Protein AF-A0A1D7XXB0-F1 (afdb_monomer_lite)

Structure (mmCIF, N/CA/C/O backbone):
data_AF-A0A1D7XXB0-F1
#
_entry.id   AF-A0A1D7XXB0-F1
#
loop_
_atom_site.group_PDB
_atom_site.id
_atom_site.type_symbol
_atom_site.label_atom_id
_atom_site.label_alt_id
_atom_site.label_comp_id
_atom_site.label_asym_id
_atom_site.label_entity_id
_atom_site.label_seq_id
_atom_site.pdbx_PDB_ins_code
_atom_site.Cartn_x
_atom_site.Cartn_y
_atom_site.Cartn_z
_atom_site.occupancy
_atom_site.B_iso_or_equiv
_atom_site.auth_seq_id
_atom_site.auth_comp_id
_atom_site.auth_asym_id
_atom_site.auth_atom_id
_atom_site.pdbx_PDB_model_num
ATOM 1 N N . MET A 1 1 ? -14.570 2.332 -33.458 1.00 44.62 1 MET A N 1
ATOM 2 C CA . MET A 1 1 ? -15.406 2.562 -32.260 1.00 44.62 1 MET A CA 1
ATOM 3 C C . MET A 1 1 ? -14.605 2.139 -31.042 1.00 44.62 1 MET A C 1
ATOM 5 O O . MET A 1 1 ? -14.325 0.959 -30.887 1.00 44.62 1 MET A O 1
ATOM 9 N N . SER A 1 2 ? -14.139 3.103 -30.255 1.00 50.50 2 SER A N 1
ATOM 10 C CA . SER A 1 2 ? -13.411 2.887 -29.003 1.00 50.50 2 SER A CA 1
ATOM 11 C C . SER A 1 2 ? -14.417 2.589 -27.889 1.00 50.50 2 SER A C 1
ATOM 13 O O . SER A 1 2 ? -15.099 3.486 -27.404 1.00 50.50 2 SER A O 1
ATOM 15 N N . ASN A 1 3 ? -14.539 1.315 -27.508 1.00 53.56 3 ASN A N 1
ATOM 16 C CA . ASN A 1 3 ? -15.295 0.906 -26.324 1.00 53.56 3 ASN A CA 1
ATOM 17 C C . ASN A 1 3 ? -14.602 1.469 -25.076 1.00 53.56 3 ASN A C 1
ATOM 19 O O . ASN A 1 3 ? -13.497 1.052 -24.738 1.00 53.56 3 ASN A O 1
ATOM 23 N N . ALA A 1 4 ? -15.259 2.402 -24.388 1.00 58.47 4 ALA A N 1
ATOM 24 C CA . ALA A 1 4 ? -14.749 3.153 -23.237 1.00 58.47 4 ALA A CA 1
ATOM 25 C C . ALA A 1 4 ? -14.601 2.331 -21.932 1.00 58.47 4 ALA A C 1
ATOM 27 O O . ALA A 1 4 ? -14.748 2.871 -20.841 1.00 58.47 4 ALA A O 1
ATOM 28 N N . GLY A 1 5 ? -14.321 1.029 -22.025 1.00 63.06 5 GLY A N 1
ATOM 29 C CA . GLY A 1 5 ? -14.207 0.134 -20.866 1.00 63.06 5 GLY A CA 1
ATOM 30 C C . GLY A 1 5 ? -13.043 -0.855 -20.916 1.00 63.06 5 GLY A C 1
ATOM 31 O O . GLY A 1 5 ? -12.730 -1.459 -19.897 1.00 63.06 5 GLY A O 1
ATOM 32 N N . PHE A 1 6 ? -12.372 -1.008 -22.061 1.00 65.50 6 PHE A N 1
ATOM 33 C CA . PHE A 1 6 ? -11.232 -1.915 -22.200 1.00 65.50 6 PHE A CA 1
ATOM 34 C C . PHE A 1 6 ? -9.999 -1.149 -22.670 1.00 65.50 6 PHE A C 1
ATOM 36 O O . PHE A 1 6 ? -10.067 -0.351 -23.606 1.00 65.50 6 PHE A O 1
ATOM 43 N N . ALA A 1 7 ? -8.866 -1.387 -22.006 1.00 64.75 7 ALA A N 1
ATOM 44 C CA . ALA A 1 7 ? -7.593 -0.795 -22.390 1.00 64.75 7 ALA A CA 1
ATOM 45 C C . ALA A 1 7 ? -7.227 -1.217 -23.823 1.00 64.75 7 ALA A C 1
ATOM 47 O O . ALA A 1 7 ? -7.307 -2.393 -24.178 1.00 64.75 7 ALA A O 1
ATOM 48 N N . CYS A 1 8 ? -6.812 -0.250 -24.643 1.00 78.12 8 CYS A N 1
ATOM 49 C CA . CYS A 1 8 ? -6.265 -0.507 -25.971 1.00 78.12 8 CYS A CA 1
ATOM 50 C C . CYS A 1 8 ? -4.970 -1.342 -25.881 1.00 78.12 8 CYS A C 1
ATOM 52 O O . CYS A 1 8 ? -4.293 -1.289 -24.855 1.00 78.12 8 CYS A O 1
ATOM 54 N N . GLU A 1 9 ? -4.565 -2.073 -26.928 1.00 77.06 9 GLU A N 1
ATOM 55 C CA . GLU A 1 9 ? -3.335 -2.896 -26.879 1.00 77.06 9 GLU A CA 1
ATOM 56 C C . GLU A 1 9 ? -2.089 -2.086 -26.485 1.00 77.06 9 GLU A C 1
ATOM 58 O O . GLU A 1 9 ? -1.284 -2.529 -25.668 1.00 77.06 9 GLU A O 1
ATOM 63 N N . VAL A 1 10 ? -1.979 -0.852 -26.986 1.00 76.38 10 VAL A N 1
ATOM 64 C CA . VAL A 1 10 ? -0.898 0.084 -26.633 1.00 76.38 10 VAL A CA 1
ATOM 65 C C . VAL A 1 10 ? -0.953 0.472 -25.153 1.00 76.38 10 VAL A C 1
ATOM 67 O O . VAL A 1 10 ? 0.070 0.529 -24.476 1.00 76.38 10 VAL A O 1
ATOM 70 N N . CYS A 1 11 ? -2.157 0.713 -24.640 1.00 76.12 11 CYS A N 1
ATOM 71 C CA . CYS A 1 11 ? -2.415 1.062 -23.251 1.00 76.12 11 CYS A CA 1
ATOM 72 C C . CYS A 1 11 ? -2.016 -0.102 -22.330 1.00 76.12 11 CYS A C 1
ATOM 74 O O . CYS A 1 11 ? -1.400 0.109 -21.293 1.00 76.12 11 CYS A O 1
ATOM 76 N N . LYS A 1 12 ? -2.315 -1.337 -22.751 1.00 74.38 12 LYS A N 1
ATOM 77 C CA . LYS A 1 12 ? -1.978 -2.573 -22.042 1.00 74.38 12 LYS A CA 1
ATOM 78 C C . LYS A 1 12 ? -0.474 -2.846 -22.021 1.00 74.38 12 LYS A C 1
ATOM 80 O O . LYS A 1 12 ? 0.058 -3.228 -20.988 1.00 74.38 12 LYS A O 1
ATOM 85 N N . ALA A 1 13 ? 0.227 -2.591 -23.126 1.00 75.81 13 ALA A N 1
ATOM 86 C CA . ALA A 1 13 ? 1.679 -2.763 -23.213 1.00 75.81 13 ALA A CA 1
ATOM 87 C C . ALA A 1 13 ? 2.469 -1.803 -22.301 1.00 75.81 13 ALA A C 1
ATOM 89 O O . ALA A 1 13 ? 3.610 -2.091 -21.948 1.00 75.81 13 ALA A O 1
ATOM 90 N N . LYS A 1 14 ? 1.867 -0.668 -21.925 1.00 76.06 14 LYS A N 1
ATOM 91 C CA . LYS A 1 14 ? 2.457 0.326 -21.016 1.00 76.06 14 LYS A CA 1
ATOM 92 C C . LYS A 1 14 ? 2.095 0.125 -19.541 1.00 76.06 14 LYS A C 1
ATOM 94 O O . LYS A 1 14 ? 2.556 0.897 -18.701 1.00 76.06 14 LYS A O 1
ATOM 99 N N . GLN A 1 15 ? 1.268 -0.867 -19.218 1.00 77.38 15 GLN A N 1
ATOM 100 C CA . GLN A 1 15 ? 0.913 -1.164 -17.834 1.00 77.38 15 GLN A CA 1
ATOM 101 C C . GLN A 1 15 ? 2.065 -1.875 -17.102 1.00 77.38 15 GLN A C 1
ATOM 103 O O . GLN A 1 15 ? 2.877 -2.560 -17.730 1.00 77.38 15 GLN A O 1
ATOM 108 N N . PRO A 1 16 ? 2.153 -1.723 -15.769 1.00 75.88 16 PRO A N 1
ATOM 109 C CA . PRO A 1 16 ? 3.153 -2.413 -14.967 1.00 75.88 16 PRO A CA 1
ATOM 110 C C . PRO A 1 16 ? 3.037 -3.932 -15.103 1.00 75.88 16 PRO A C 1
ATOM 112 O O . PRO A 1 16 ? 1.948 -4.492 -14.969 1.00 75.88 16 PRO A O 1
ATOM 115 N N . LYS A 1 17 ? 4.185 -4.599 -15.276 1.00 72.75 17 LYS A N 1
ATOM 116 C CA . LYS A 1 17 ? 4.263 -6.065 -15.294 1.00 72.75 17 LYS A CA 1
ATOM 117 C C . LYS A 1 17 ? 3.684 -6.671 -14.012 1.00 72.75 17 LYS A C 1
ATOM 119 O O . LYS A 1 17 ? 4.131 -6.318 -12.923 1.00 72.75 17 LYS A O 1
ATOM 124 N N . GLY A 1 18 ? 2.720 -7.579 -14.144 1.00 73.88 18 GLY A N 1
ATOM 125 C CA . GLY A 1 18 ? 2.002 -8.229 -13.041 1.00 73.88 18 GLY A CA 1
ATOM 126 C C . GLY A 1 18 ? 0.704 -7.534 -12.607 1.00 73.88 18 GLY A C 1
ATOM 127 O O . GLY A 1 18 ? -0.076 -8.132 -11.870 1.00 73.88 18 GLY A O 1
ATOM 128 N N . PHE A 1 19 ? 0.447 -6.309 -13.073 1.00 73.19 19 PHE A N 1
ATOM 129 C CA . PHE A 1 19 ? -0.788 -5.557 -12.813 1.00 73.19 19 PHE A CA 1
ATOM 130 C C . PHE A 1 19 ? -1.452 -5.077 -14.113 1.00 73.19 19 PHE A C 1
ATOM 132 O O . PHE A 1 19 ? -2.293 -4.169 -14.104 1.00 73.19 19 PHE A O 1
ATOM 139 N N . GLU A 1 20 ? -1.102 -5.699 -15.244 1.00 73.81 20 GLU A N 1
ATOM 140 C CA . GLU A 1 20 ? -1.743 -5.426 -16.520 1.00 73.81 20 GLU A CA 1
ATOM 141 C C . GLU A 1 20 ? -3.249 -5.703 -16.404 1.00 73.81 20 GLU A C 1
ATOM 143 O O . GLU A 1 20 ? -3.688 -6.712 -15.851 1.00 73.81 20 GLU A O 1
ATOM 148 N N . ASN A 1 21 ? -4.063 -4.814 -16.962 1.00 72.25 21 ASN A N 1
ATOM 149 C CA . ASN A 1 21 ? -5.526 -4.773 -16.891 1.00 72.25 21 ASN A CA 1
ATOM 150 C C . ASN A 1 21 ? -6.131 -4.381 -15.525 1.00 72.25 21 ASN A C 1
ATOM 152 O O . ASN A 1 21 ? -7.342 -4.174 -15.476 1.00 72.25 21 ASN A O 1
ATOM 156 N N . LEU A 1 22 ? -5.343 -4.224 -14.451 1.00 73.44 22 LEU A N 1
ATOM 157 C CA . LEU A 1 22 ? -5.843 -3.718 -13.161 1.00 73.44 22 LEU A CA 1
ATOM 158 C C . LEU A 1 22 ? -5.691 -2.196 -13.045 1.00 73.44 22 LEU A C 1
ATOM 160 O O . LEU A 1 22 ? -6.599 -1.504 -12.588 1.00 73.44 22 LEU A O 1
ATOM 164 N N . THR A 1 23 ? -4.541 -1.665 -13.460 1.00 70.44 23 THR A N 1
ATOM 165 C CA . THR A 1 23 ? -4.211 -0.243 -13.299 1.00 70.44 23 THR A CA 1
ATOM 166 C C . THR A 1 23 ? -4.415 0.519 -14.601 1.00 70.44 23 THR A C 1
ATOM 168 O O . THR A 1 23 ? -3.922 0.116 -15.650 1.00 70.44 23 THR A O 1
ATOM 171 N N . HIS A 1 24 ? -5.106 1.650 -14.556 1.00 69.88 24 HIS A N 1
ATOM 172 C CA . HIS A 1 24 ? -5.186 2.580 -15.680 1.00 69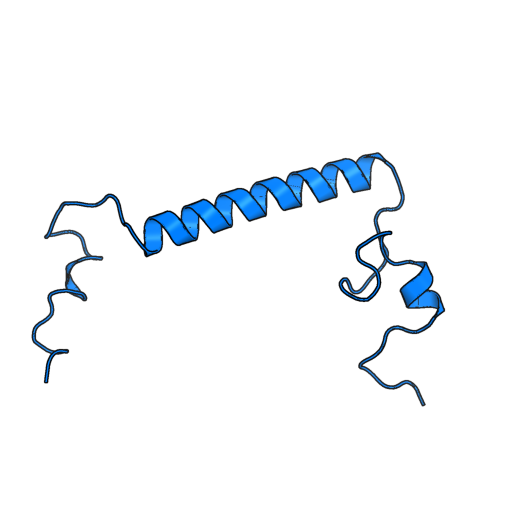.88 24 HIS A CA 1
ATOM 173 C C . HIS A 1 24 ? -3.977 3.526 -15.650 1.00 69.88 24 HIS A C 1
ATOM 175 O O . HIS A 1 24 ? -3.625 4.033 -14.590 1.00 69.88 24 HIS A O 1
ATOM 181 N N . GLY A 1 25 ? -3.357 3.774 -16.807 1.00 68.31 25 GLY A N 1
ATOM 182 C CA . GLY A 1 25 ? -2.222 4.694 -16.935 1.00 68.31 25 GLY A CA 1
ATOM 183 C C . GLY A 1 25 ? -0.878 4.014 -17.193 1.00 68.31 25 GLY A C 1
ATOM 184 O O . GLY A 1 25 ? -0.781 2.790 -17.287 1.00 68.31 25 GLY A O 1
ATOM 185 N N . GLU A 1 26 ? 0.146 4.844 -17.377 1.00 73.69 26 GLU A N 1
ATOM 186 C CA . GLU A 1 26 ? 1.523 4.399 -17.586 1.00 73.69 26 GLU A CA 1
ATOM 187 C C . GLU A 1 26 ? 2.105 3.835 -16.286 1.00 73.69 26 GLU A C 1
ATOM 189 O O . GLU A 1 26 ? 1.919 4.403 -15.209 1.00 73.69 26 GLU A O 1
ATOM 194 N N . GLY A 1 27 ? 2.760 2.679 -16.389 1.00 75.88 27 GLY A N 1
ATOM 195 C CA . GLY A 1 27 ? 3.418 2.033 -15.263 1.00 75.88 27 GLY A CA 1
ATOM 196 C C . GLY A 1 27 ? 4.724 2.716 -14.837 1.00 75.88 27 GLY A C 1
ATOM 197 O O . GLY A 1 27 ? 5.181 3.662 -15.478 1.00 75.88 27 GLY A O 1
ATOM 198 N N . PRO A 1 28 ? 5.355 2.210 -13.763 1.00 84.56 28 PRO A N 1
ATOM 199 C CA . PRO A 1 28 ? 6.671 2.650 -13.308 1.00 84.56 28 PRO A CA 1
ATOM 200 C C . PRO A 1 28 ? 7.693 2.566 -14.452 1.00 84.56 28 PRO A C 1
ATOM 202 O O . PRO A 1 28 ? 7.787 1.531 -15.115 1.00 84.56 28 PRO A O 1
ATOM 205 N N . GLN A 1 29 ? 8.458 3.634 -14.687 1.00 83.56 29 GLN A N 1
ATOM 206 C CA . GLN A 1 29 ? 9.399 3.708 -15.809 1.00 83.56 29 GLN A CA 1
ATOM 207 C C . GLN A 1 29 ? 10.805 3.223 -15.420 1.00 83.56 29 GLN A C 1
ATOM 209 O O . GLN A 1 29 ? 11.553 2.759 -16.281 1.00 83.56 29 GLN A O 1
ATOM 214 N N . GLY A 1 30 ? 11.163 3.280 -14.131 1.00 88.00 30 GLY A N 1
ATOM 215 C CA . GLY A 1 30 ? 12.468 2.844 -13.623 1.00 88.00 30 GLY A CA 1
ATOM 216 C C . GLY A 1 30 ? 12.433 2.067 -12.302 1.00 88.00 30 GLY A C 1
ATOM 217 O O . GLY A 1 30 ? 11.407 1.941 -11.637 1.00 88.00 30 GLY A O 1
ATOM 218 N N . ASN A 1 31 ? 13.598 1.555 -11.888 1.00 90.25 31 ASN A N 1
ATOM 219 C CA . ASN A 1 31 ? 13.747 0.754 -10.661 1.00 90.25 31 ASN A CA 1
ATOM 220 C C . ASN A 1 31 ? 13.319 1.509 -9.390 1.00 90.25 31 ASN A C 1
ATOM 222 O O . ASN A 1 31 ? 12.764 0.909 -8.471 1.00 90.25 31 ASN A O 1
ATOM 226 N N . ILE A 1 32 ? 13.574 2.820 -9.337 1.00 93.19 32 ILE A N 1
ATOM 227 C CA . ILE A 1 32 ? 13.173 3.671 -8.209 1.00 93.19 32 ILE A CA 1
ATOM 228 C C . ILE A 1 32 ? 11.651 3.790 -8.128 1.00 93.19 32 ILE A C 1
ATOM 230 O O . ILE A 1 32 ? 11.095 3.670 -7.039 1.00 93.19 32 ILE A O 1
ATOM 234 N N . ASP A 1 33 ? 10.973 3.934 -9.264 1.00 88.50 33 ASP A N 1
ATOM 235 C CA . ASP A 1 33 ? 9.513 4.016 -9.310 1.00 88.50 33 ASP A CA 1
ATOM 236 C C . ASP A 1 33 ? 8.881 2.726 -8.771 1.00 88.50 33 ASP A C 1
ATOM 238 O O . ASP A 1 33 ? 7.939 2.775 -7.980 1.00 88.50 33 ASP A O 1
ATOM 242 N N . TYR A 1 34 ? 9.449 1.565 -9.121 1.00 88.25 34 TYR A N 1
ATOM 243 C CA . TYR A 1 34 ? 9.031 0.277 -8.562 1.00 88.25 34 TYR A CA 1
ATOM 244 C C . TYR A 1 34 ? 9.263 0.197 -7.052 1.00 88.25 34 TYR A C 1
ATOM 246 O O . TYR A 1 34 ? 8.381 -0.257 -6.323 1.00 88.25 34 TYR A O 1
ATOM 254 N N . PHE A 1 35 ? 10.419 0.652 -6.564 1.00 93.56 35 PHE A N 1
ATOM 255 C CA . PHE A 1 35 ? 10.707 0.678 -5.130 1.00 93.56 35 PHE A CA 1
ATOM 256 C C . PHE A 1 35 ? 9.689 1.536 -4.363 1.00 93.56 35 PHE A C 1
ATOM 258 O O . PHE A 1 35 ? 9.120 1.084 -3.367 1.00 93.56 35 PHE A O 1
ATOM 265 N N . ILE A 1 36 ? 9.403 2.741 -4.864 1.00 93.50 36 ILE A N 1
ATOM 266 C CA . ILE A 1 36 ? 8.418 3.651 -4.270 1.00 93.50 36 ILE A CA 1
ATOM 267 C C . ILE A 1 36 ? 7.028 3.011 -4.297 1.00 93.50 36 ILE A C 1
ATOM 269 O O . ILE A 1 36 ? 6.377 2.936 -3.255 1.00 93.50 36 ILE A O 1
ATOM 273 N N . MET A 1 37 ? 6.598 2.493 -5.449 1.00 89.62 37 MET A N 1
ATOM 274 C CA . MET A 1 37 ? 5.297 1.843 -5.619 1.00 89.62 37 MET A CA 1
ATOM 275 C C . MET A 1 37 ? 5.093 0.703 -4.612 1.00 89.62 37 MET A C 1
ATOM 277 O O . MET A 1 37 ? 4.077 0.673 -3.917 1.00 89.62 37 MET A O 1
ATOM 281 N N . TYR A 1 38 ? 6.060 -0.211 -4.485 1.00 90.94 38 TYR A N 1
ATOM 282 C CA . TYR A 1 38 ? 5.952 -1.322 -3.537 1.00 90.94 38 TYR A CA 1
ATOM 283 C C . TYR A 1 38 ? 5.969 -0.846 -2.083 1.00 90.94 38 TYR A C 1
ATOM 285 O O . TYR A 1 38 ? 5.197 -1.356 -1.272 1.00 90.94 38 TYR A O 1
ATOM 293 N N . SER A 1 39 ? 6.785 0.158 -1.748 1.00 96.31 39 SER A N 1
ATOM 294 C CA . SER A 1 39 ? 6.801 0.727 -0.396 1.00 96.31 39 SER A CA 1
ATOM 295 C C . SER A 1 39 ? 5.446 1.340 -0.018 1.00 96.31 39 SER A C 1
ATOM 297 O O . SER A 1 39 ? 4.925 1.072 1.065 1.00 96.31 39 SER A O 1
ATOM 299 N N . ALA A 1 40 ? 4.820 2.078 -0.940 1.00 95.38 40 ALA A N 1
ATOM 300 C CA . ALA A 1 40 ? 3.502 2.665 -0.746 1.00 95.38 40 ALA A CA 1
ATOM 301 C C . ALA A 1 40 ? 2.427 1.581 -0.592 1.00 95.38 40 ALA A C 1
ATOM 303 O O . ALA A 1 40 ? 1.609 1.660 0.325 1.00 95.38 40 ALA A O 1
ATOM 304 N N . ALA A 1 41 ? 2.463 0.536 -1.427 1.00 93.44 41 ALA A N 1
ATOM 305 C CA . ALA A 1 41 ? 1.540 -0.593 -1.333 1.00 93.44 41 ALA A CA 1
ATOM 306 C C . ALA A 1 41 ? 1.623 -1.297 0.034 1.00 93.44 41 ALA A C 1
ATOM 308 O O . ALA A 1 41 ? 0.591 -1.605 0.631 1.00 93.44 41 ALA A O 1
ATOM 309 N N . VAL A 1 42 ? 2.834 -1.495 0.569 1.00 97.56 42 VAL A N 1
ATOM 310 C CA . VAL A 1 42 ? 3.043 -2.082 1.904 1.00 97.56 42 VAL A CA 1
ATOM 311 C C . VAL A 1 42 ? 2.482 -1.181 3.003 1.00 97.56 42 VAL A C 1
ATOM 313 O O . VAL A 1 42 ? 1.772 -1.668 3.885 1.00 97.56 42 VAL A O 1
ATOM 316 N N . ILE A 1 43 ? 2.755 0.127 2.948 1.00 98.12 43 ILE A N 1
ATOM 317 C CA . ILE A 1 43 ? 2.256 1.088 3.943 1.00 98.12 43 ILE A CA 1
ATOM 318 C C . ILE A 1 43 ? 0.726 1.108 3.943 1.00 98.12 43 ILE A C 1
ATOM 320 O O . ILE A 1 43 ? 0.120 0.981 5.004 1.00 98.12 43 ILE A O 1
ATOM 324 N N . VAL A 1 44 ? 0.098 1.217 2.769 1.00 97.88 44 VAL A N 1
ATOM 325 C CA . VAL A 1 44 ? -1.367 1.225 2.635 1.00 97.88 44 VAL A CA 1
ATOM 326 C C . VAL A 1 44 ? -1.977 -0.100 3.093 1.00 97.88 44 VAL A C 1
ATOM 328 O O . VAL A 1 44 ? -2.979 -0.105 3.803 1.00 97.88 44 VAL A O 1
ATOM 331 N N . GLY A 1 45 ? -1.363 -1.235 2.746 1.00 97.88 45 GLY A N 1
ATOM 332 C CA . GLY A 1 45 ? -1.810 -2.543 3.224 1.00 97.88 45 GLY A CA 1
ATOM 333 C C . GLY A 1 45 ? -1.775 -2.634 4.751 1.00 97.88 45 GLY A C 1
ATOM 334 O O . GLY A 1 45 ? -2.741 -3.070 5.377 1.00 97.88 45 GLY A O 1
ATOM 335 N N . TYR A 1 46 ? -0.698 -2.150 5.370 1.00 98.12 46 TYR A N 1
ATOM 336 C CA . TYR A 1 46 ? -0.566 -2.120 6.823 1.00 98.12 46 TYR A CA 1
ATOM 337 C C . TYR A 1 46 ? -1.582 -1.185 7.492 1.00 98.12 46 TYR A C 1
ATOM 339 O O . TYR A 1 46 ? -2.217 -1.569 8.480 1.00 98.1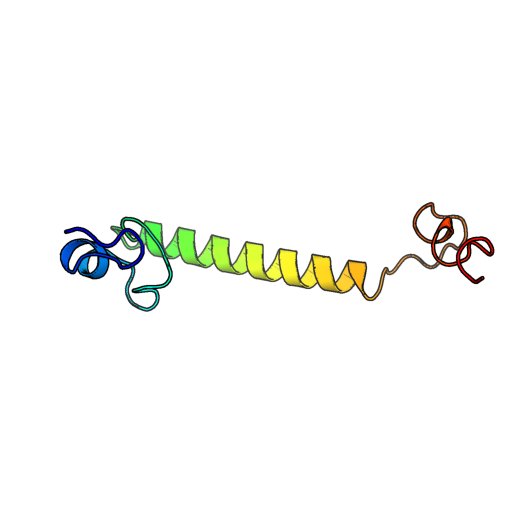2 46 TYR A O 1
ATOM 347 N N . THR A 1 47 ? -1.775 0.027 6.964 1.00 97.75 47 THR A N 1
ATOM 348 C CA . THR A 1 47 ? -2.753 0.976 7.516 1.00 97.75 47 THR A CA 1
ATOM 349 C C . THR 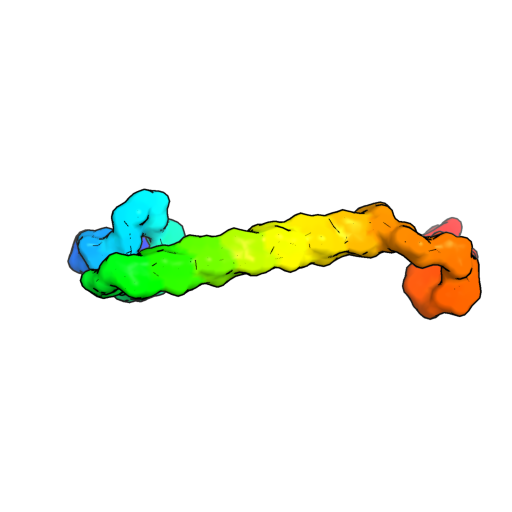A 1 47 ? -4.176 0.456 7.371 1.00 97.75 47 THR A C 1
ATOM 351 O O . THR A 1 47 ? -4.957 0.596 8.311 1.00 97.75 47 THR A O 1
ATOM 354 N N . LEU A 1 48 ? -4.506 -0.213 6.262 1.00 97.25 48 LEU A N 1
ATOM 355 C CA . LEU A 1 48 ? -5.802 -0.857 6.067 1.00 97.25 48 LEU A CA 1
ATOM 356 C C . LEU A 1 48 ? -6.034 -1.971 7.095 1.00 97.25 48 LEU A C 1
ATOM 358 O O . LEU A 1 48 ? -7.083 -1.993 7.737 1.00 97.25 48 LEU A O 1
ATOM 362 N N . ILE A 1 49 ? -5.048 -2.851 7.311 1.00 96.81 49 ILE A N 1
ATOM 363 C CA . ILE A 1 49 ? -5.134 -3.917 8.324 1.00 96.81 49 ILE A CA 1
ATOM 364 C C . ILE A 1 49 ? -5.363 -3.321 9.715 1.00 96.81 49 ILE A C 1
ATOM 366 O O . ILE A 1 49 ? -6.235 -3.783 10.452 1.00 96.81 49 ILE A O 1
ATOM 370 N N . MET A 1 50 ? -4.607 -2.285 10.082 1.00 94.62 50 MET A N 1
ATOM 371 C CA . MET A 1 50 ? -4.776 -1.609 11.369 1.00 94.62 50 MET A CA 1
ATOM 372 C C . MET A 1 50 ? -6.139 -0.923 11.483 1.00 94.62 50 MET A C 1
ATOM 374 O O . MET A 1 50 ? -6.785 -1.037 12.521 1.00 94.62 50 MET A O 1
ATOM 378 N N . SER A 1 51 ? -6.604 -0.266 10.420 1.00 94.94 51 SER A N 1
ATOM 379 C CA . SER A 1 51 ? -7.929 0.355 10.361 1.00 94.94 51 SER A CA 1
ATOM 380 C C . SER A 1 51 ? -9.028 -0.674 10.633 1.00 94.94 51 SER A C 1
ATOM 382 O O . SER A 1 51 ? -9.798 -0.518 11.579 1.00 94.94 51 SER A O 1
ATOM 384 N N . VAL A 1 52 ? -9.029 -1.792 9.897 1.00 94.25 52 VAL A N 1
ATOM 385 C CA . VAL A 1 52 ? -9.985 -2.890 10.106 1.00 94.25 52 VAL A CA 1
ATOM 386 C C . VAL A 1 52 ? -9.872 -3.450 11.523 1.00 94.25 52 VAL A C 1
ATOM 388 O O . VAL A 1 52 ? -10.883 -3.613 12.200 1.00 94.25 52 VAL A O 1
ATOM 391 N N . LYS A 1 53 ? -8.653 -3.695 12.018 1.00 90.00 53 LYS A N 1
ATOM 392 C CA . LYS A 1 53 ? -8.420 -4.201 13.377 1.00 90.00 53 LYS A CA 1
ATOM 393 C C . LYS A 1 53 ? -9.042 -3.298 14.443 1.00 90.00 53 LYS A C 1
ATOM 395 O O . LYS A 1 53 ? -9.653 -3.813 15.375 1.00 90.00 53 LYS A O 1
ATOM 400 N N . TYR A 1 54 ? -8.901 -1.980 14.317 1.00 85.62 54 TYR A N 1
ATOM 401 C CA . TYR A 1 54 ? -9.450 -1.029 15.285 1.00 85.62 54 TYR A CA 1
ATOM 402 C C . TYR A 1 54 ? -10.951 -0.785 15.124 1.00 85.62 54 TYR A C 1
ATOM 404 O O . TYR A 1 54 ? -11.594 -0.429 16.108 1.00 85.62 54 TYR A O 1
ATOM 412 N N . LEU A 1 55 ? -11.508 -1.000 13.930 1.00 85.88 55 LEU A N 1
ATOM 413 C CA . LEU A 1 55 ? -12.955 -0.983 13.707 1.00 85.88 55 LEU A CA 1
ATOM 414 C C . LEU A 1 55 ? -13.632 -2.237 14.276 1.00 85.88 55 LEU A C 1
ATOM 416 O O . LEU A 1 55 ? -14.661 -2.124 14.930 1.00 85.88 55 LEU A O 1
ATOM 420 N N . VAL A 1 56 ? -13.046 -3.422 14.068 1.00 86.56 56 VAL A N 1
ATOM 421 C CA . VAL A 1 56 ? -13.612 -4.705 14.528 1.00 86.56 56 VAL A CA 1
ATOM 422 C C . VAL A 1 56 ? -13.397 -4.916 16.023 1.00 86.56 56 VAL A C 1
ATOM 424 O O . VAL A 1 56 ? -14.288 -5.382 16.726 1.00 86.56 56 VAL A O 1
ATOM 427 N N . LYS A 1 57 ? -12.199 -4.603 16.524 1.00 79.44 57 LYS A N 1
ATOM 428 C CA . LYS A 1 57 ? -11.847 -4.761 17.935 1.00 79.44 57 LYS A CA 1
ATOM 429 C C . LYS A 1 57 ? -11.217 -3.471 18.449 1.00 79.44 57 LYS A C 1
ATOM 431 O O . LYS A 1 57 ? -9.992 -3.410 18.623 1.00 79.44 57 LYS A O 1
ATOM 436 N N . PRO A 1 58 ? -12.035 -2.431 18.689 1.00 72.75 58 PRO A N 1
ATOM 437 C CA . PRO A 1 58 ? -11.551 -1.229 19.338 1.00 72.75 58 PRO A CA 1
ATOM 438 C C . PRO A 1 58 ? -10.970 -1.628 20.696 1.00 72.75 58 PRO A C 1
ATOM 440 O O . PRO A 1 58 ? -11.620 -2.281 21.506 1.00 72.75 58 PRO A O 1
ATOM 443 N N . LYS A 1 59 ? -9.712 -1.264 20.953 1.00 69.75 59 LYS A N 1
ATOM 444 C CA . LYS A 1 59 ? -9.035 -1.518 22.239 1.00 69.75 59 LYS A CA 1
ATOM 445 C C . LYS A 1 59 ? -9.513 -0.549 23.339 1.00 69.75 59 LYS A C 1
ATOM 447 O O . LYS A 1 59 ? -8.855 -0.408 24.364 1.00 69.75 59 LYS A O 1
ATOM 452 N N . GLU A 1 60 ? -10.627 0.133 23.091 1.00 63.84 60 GLU A N 1
ATOM 453 C CA . GLU A 1 60 ? -11.251 1.087 23.992 1.00 63.84 60 GLU A CA 1
ATOM 454 C C . GLU A 1 60 ? -12.231 0.337 24.893 1.00 63.84 60 GLU A C 1
ATOM 456 O O . GLU A 1 60 ? -13.256 -0.158 24.430 1.00 63.84 60 GLU A O 1
ATOM 461 N N . ASN A 1 61 ? -11.875 0.213 26.169 1.00 60.16 61 ASN A N 1
ATOM 462 C CA . ASN A 1 61 ? -12.673 -0.492 27.176 1.00 60.16 61 ASN A CA 1
ATOM 463 C C . ASN A 1 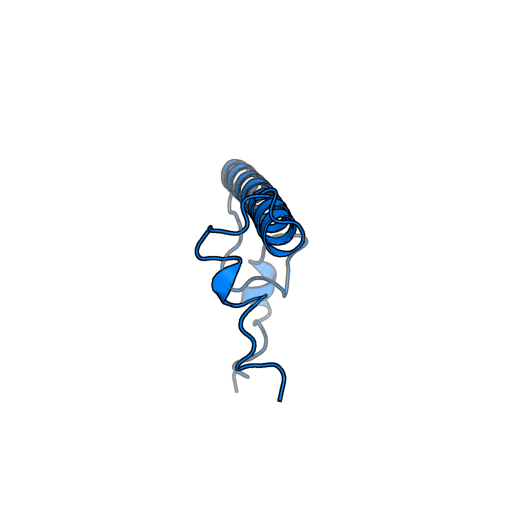61 ? -13.547 0.475 27.990 1.00 60.16 61 ASN A C 1
ATOM 465 O O . ASN A 1 61 ? -14.295 0.044 28.867 1.00 60.16 61 ASN A O 1
ATOM 469 N N . ASN A 1 62 ? -13.433 1.783 27.737 1.00 63.97 62 ASN A N 1
ATOM 470 C CA . ASN A 1 62 ? -14.172 2.789 28.471 1.00 63.97 62 ASN A CA 1
ATOM 471 C C . ASN A 1 62 ? -15.579 2.959 27.879 1.00 63.97 62 ASN A C 1
ATOM 473 O O . ASN A 1 62 ? -15.761 3.318 26.712 1.00 63.97 62 ASN A O 1
ATOM 477 N N . ARG A 1 63 ? -16.593 2.657 28.693 1.00 58.84 63 ARG A N 1
ATOM 478 C CA . ARG A 1 63 ? -18.009 2.657 28.292 1.00 58.84 63 ARG A CA 1
ATOM 479 C C . ARG A 1 63 ? -18.533 4.062 27.978 1.00 58.84 63 ARG A C 1
ATOM 481 O O . ARG A 1 63 ? -19.470 4.177 27.199 1.00 58.84 63 ARG A O 1
ATOM 488 N N . ASP A 1 64 ? -17.868 5.095 28.493 1.00 59.44 64 ASP A N 1
ATOM 489 C CA . ASP A 1 64 ? -18.277 6.500 28.360 1.00 59.44 64 ASP A CA 1
ATOM 490 C C . ASP A 1 64 ? -17.668 7.207 27.133 1.00 59.44 64 ASP A C 1
ATOM 492 O O . ASP A 1 64 ? -17.848 8.408 26.933 1.00 59.44 64 ASP A O 1
ATOM 496 N N . HIS A 1 65 ? -16.930 6.486 26.281 1.00 61.78 65 HIS A N 1
ATOM 497 C CA . HIS A 1 65 ? -16.373 7.063 25.059 1.00 61.78 65 HIS A CA 1
ATOM 498 C C . HIS A 1 65 ? -17.451 7.184 23.971 1.00 61.78 65 HIS A C 1
ATOM 500 O O . HIS A 1 65 ? -18.224 6.255 23.753 1.00 61.78 65 HIS A O 1
ATOM 506 N N . ILE A 1 66 ? -17.448 8.282 23.203 1.00 66.56 66 ILE A N 1
ATOM 507 C CA . ILE A 1 66 ? -18.484 8.621 22.198 1.00 66.56 66 ILE A CA 1
ATOM 508 C C . ILE A 1 66 ? -18.774 7.517 21.153 1.00 66.56 66 ILE A C 1
ATOM 510 O O . ILE A 1 66 ? -19.837 7.503 20.543 1.00 66.56 66 ILE A O 1
ATOM 514 N N . LYS A 1 67 ? -17.848 6.563 20.967 1.00 56.06 67 LYS A N 1
ATOM 515 C CA . LYS A 1 67 ? -18.006 5.395 20.081 1.00 56.06 67 LYS A CA 1
ATOM 516 C C . LYS A 1 67 ? -18.860 4.264 20.680 1.00 56.06 67 LYS A C 1
ATOM 518 O O . LYS A 1 67 ? -19.417 3.486 19.918 1.00 56.06 67 LYS A O 1
ATOM 523 N N . ASN A 1 68 ? -18.991 4.191 22.006 1.00 60.09 68 ASN A N 1
ATOM 524 C CA . ASN A 1 68 ? -19.783 3.183 22.725 1.00 60.09 68 ASN A CA 1
ATOM 525 C C . ASN A 1 68 ? -21.205 3.657 23.071 1.00 60.09 68 ASN A C 1
ATOM 527 O O . ASN A 1 68 ? -22.019 2.839 23.500 1.00 60.09 68 ASN A O 1
ATOM 531 N N . LEU A 1 69 ? -21.514 4.943 22.852 1.00 63.25 69 LEU A N 1
ATOM 532 C CA . LEU A 1 69 ? -22.864 5.488 23.021 1.00 63.25 69 LEU A CA 1
ATOM 533 C C . LEU A 1 69 ? -23.844 4.899 22.002 1.00 63.25 69 LEU A C 1
ATOM 535 O O . LEU A 1 69 ? -24.904 4.444 22.396 1.00 63.25 69 LEU A O 1
ATOM 539 N N . ILE A 1 70 ? -23.466 4.823 20.722 1.00 62.72 70 ILE A N 1
ATOM 540 C CA . ILE A 1 70 ? -24.358 4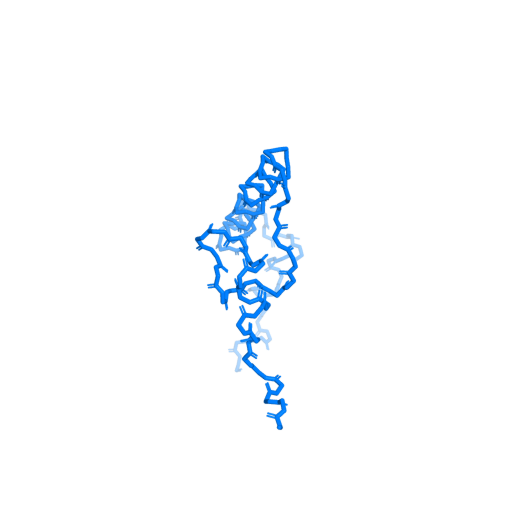.328 19.654 1.00 62.72 70 ILE A CA 1
ATOM 541 C C . ILE A 1 70 ? -24.617 2.817 19.792 1.00 62.72 70 ILE A C 1
ATOM 543 O O . ILE A 1 70 ? -25.694 2.338 19.467 1.00 62.72 70 ILE A O 1
ATOM 547 N N . LEU A 1 71 ? -23.642 2.056 20.302 1.00 61.78 71 LEU A N 1
ATOM 548 C CA . LEU A 1 71 ? -23.761 0.602 20.472 1.00 61.78 71 LEU A CA 1
ATOM 549 C C . LEU A 1 71 ? -24.637 0.189 21.669 1.00 61.78 71 LEU A C 1
ATOM 551 O O . LEU A 1 71 ? -25.102 -0.945 21.699 1.00 61.78 71 LEU A O 1
ATOM 555 N N . ASN A 1 72 ? -24.842 1.075 22.651 1.00 59.00 72 ASN A N 1
ATOM 556 C CA . ASN A 1 72 ? -25.694 0.835 23.825 1.00 59.00 72 ASN A CA 1
ATOM 557 C C . ASN A 1 72 ? -26.945 1.727 23.837 1.00 59.00 72 ASN A C 1
ATOM 559 O O . ASN A 1 72 ? -27.606 1.839 24.870 1.00 59.00 72 ASN A O 1
ATOM 563 N N . ASP A 1 73 ? -27.249 2.393 22.725 1.00 65.50 73 ASP A N 1
ATOM 564 C CA . ASP A 1 73 ? -28.425 3.244 22.630 1.00 65.50 73 ASP A CA 1
ATOM 565 C C . ASP A 1 73 ? -29.678 2.375 22.446 1.00 65.50 73 ASP A C 1
ATOM 567 O O . ASP A 1 73 ? -29.895 1.747 21.408 1.00 65.50 73 ASP A O 1
ATOM 571 N N . SER A 1 74 ? -30.502 2.342 23.492 1.00 63.31 74 SER A N 1
ATOM 572 C CA . SER A 1 74 ? -31.780 1.630 23.557 1.00 63.31 74 SER A CA 1
ATOM 573 C C . SER A 1 74 ? -32.813 2.097 22.527 1.00 63.31 74 SER A C 1
ATOM 575 O O . SER A 1 74 ? -33.813 1.413 22.346 1.00 63.31 74 SER A O 1
ATOM 577 N N . ASN A 1 75 ? -32.593 3.231 21.851 1.00 63.81 75 ASN A N 1
ATOM 578 C CA . ASN A 1 75 ? -33.501 3.743 20.820 1.00 63.81 75 ASN A CA 1
ATOM 579 C C . ASN A 1 75 ? -33.336 3.048 19.451 1.00 63.81 75 ASN A C 1
ATOM 581 O O . ASN A 1 75 ? -34.132 3.294 18.551 1.00 63.81 75 ASN A O 1
ATOM 585 N N . PHE A 1 76 ? -32.315 2.198 19.268 1.00 60.38 76 PHE A N 1
ATOM 586 C CA . PHE A 1 76 ? -32.071 1.456 18.016 1.00 60.38 76 PHE A CA 1
ATOM 587 C C . PHE A 1 76 ? -32.388 -0.049 18.118 1.00 60.38 76 PHE A C 1
ATOM 589 O O . PHE A 1 76 ? -32.053 -0.808 17.208 1.00 60.38 76 PHE A O 1
ATOM 596 N N . SER A 1 77 ? -33.011 -0.490 19.217 1.00 56.00 77 SER A N 1
ATOM 597 C CA . SER A 1 77 ? -33.387 -1.891 19.478 1.00 56.00 77 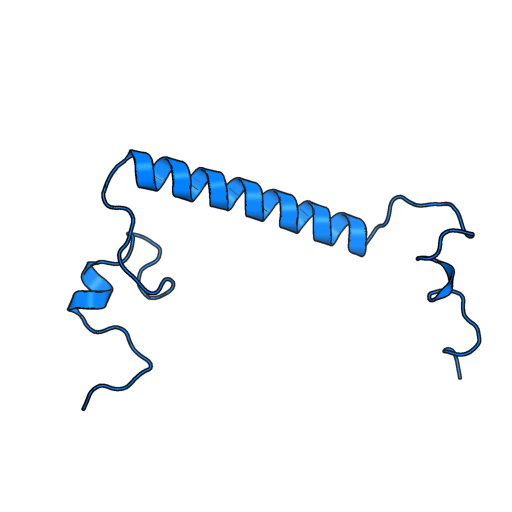SER A CA 1
ATOM 598 C C . SER A 1 77 ? -34.903 -2.146 19.510 1.00 56.00 77 SER A C 1
ATOM 600 O O . SER A 1 77 ? -35.338 -3.106 20.146 1.00 56.00 77 SER A O 1
ATOM 602 N N . GLU A 1 78 ? -35.690 -1.313 18.823 1.00 51.69 78 GLU A N 1
ATOM 603 C CA . GLU A 1 78 ? -37.106 -1.565 18.489 1.00 51.69 78 GLU A CA 1
ATOM 604 C C . GLU A 1 78 ? -37.282 -1.877 16.998 1.00 51.69 78 GLU A C 1
ATOM 606 O O . GLU A 1 78 ? -36.650 -1.188 16.163 1.00 51.69 78 GLU A O 1
#

Radius of gyration: 21.95 Å; chains: 1; bounding box: 51×17×61 Å

Foldseek 3Di:
DDDPQFQDPVQQVQDDPPCRPPDGDGYDPDPVSVVVVVVVVVVVVVVVVVVVCCVVDPPDPDCPDPVNCVVPPPVPVD

Secondary structure (DSSP, 8-state):
---TTS--HHHHHTSPTT-TTTS-S----SHHHHHHHHHHHHHHHHHHHHHHHHHHS-----TTSHHHHGGG-GGG--

pLDDT: mean 76.25, std 14.38, range [44.62, 98.12]

Sequence (78 aa):
MSNAGFACEVCKAKQPKGFENLTHGEGPQGNIDYFIMYSAAVIVGYTLIMSVKYLVKPKENNRDHIKNLILNDSNFSE